Protein AF-A0A2V5YAU5-F1 (afdb_monomer_lite)

Structure (mmCIF, N/CA/C/O backbone):
data_AF-A0A2V5YAU5-F1
#
_entry.id   AF-A0A2V5YAU5-F1
#
loop_
_atom_site.group_PDB
_atom_site.id
_atom_site.type_symbol
_atom_site.label_atom_id
_atom_site.label_alt_id
_atom_site.label_comp_id
_atom_site.label_asym_id
_atom_site.label_entity_id
_atom_site.label_seq_id
_atom_site.pdbx_PDB_ins_code
_atom_site.Cartn_x
_atom_site.Cartn_y
_atom_site.Cartn_z
_atom_site.occupancy
_atom_site.B_iso_or_equiv
_atom_site.auth_seq_id
_atom_site.auth_comp_id
_atom_site.auth_asym_id
_atom_site.auth_atom_id
_atom_site.pdbx_PDB_model_num
ATOM 1 N N . MET A 1 1 ? -9.250 15.651 -6.991 1.00 75.81 1 MET A N 1
ATOM 2 C CA . MET A 1 1 ? -8.255 16.385 -6.173 1.00 75.81 1 MET A CA 1
ATOM 3 C C . MET A 1 1 ? -8.371 17.894 -6.353 1.00 75.81 1 MET A C 1
ATOM 5 O O . MET A 1 1 ? -8.170 18.607 -5.384 1.00 75.81 1 MET A O 1
ATOM 9 N N . GLU A 1 2 ? -8.813 18.361 -7.521 1.00 78.81 2 GLU A N 1
ATOM 10 C CA . GLU A 1 2 ? -9.053 19.776 -7.858 1.00 78.81 2 GLU A CA 1
ATOM 11 C C . GLU A 1 2 ? -9.825 20.578 -6.801 1.00 78.81 2 GLU A C 1
ATOM 13 O O . GLU A 1 2 ? -9.439 21.691 -6.478 1.00 78.81 2 GLU A O 1
ATOM 18 N N . ARG A 1 3 ? -10.852 19.992 -6.168 1.00 80.38 3 ARG A N 1
ATOM 19 C CA . ARG A 1 3 ? -11.626 20.653 -5.095 1.00 80.38 3 ARG A CA 1
ATOM 20 C C . ARG A 1 3 ? -10.810 21.084 -3.864 1.00 80.38 3 ARG A C 1
ATOM 22 O O . ARG A 1 3 ? -11.345 21.778 -3.008 1.00 80.38 3 ARG A O 1
ATOM 29 N N . TYR A 1 4 ? -9.575 20.601 -3.730 1.00 80.38 4 TYR A N 1
ATOM 30 C CA . TYR A 1 4 ? -8.660 20.937 -2.637 1.00 80.38 4 TYR A CA 1
ATOM 31 C C . TYR A 1 4 ? -7.553 21.909 -3.066 1.00 80.38 4 TYR A C 1
ATOM 33 O O . TYR A 1 4 ? -6.764 22.326 -2.223 1.00 80.38 4 TYR A O 1
ATOM 41 N N . VAL A 1 5 ? -7.507 22.287 -4.346 1.00 83.00 5 VAL A N 1
ATOM 42 C CA . VAL A 1 5 ? -6.622 23.329 -4.866 1.00 83.00 5 VAL A CA 1
ATOM 43 C C . VAL A 1 5 ? -7.317 24.666 -4.635 1.00 83.00 5 VAL A C 1
ATOM 45 O O . VAL A 1 5 ? -8.248 25.019 -5.352 1.00 83.00 5 VAL A O 1
ATOM 48 N N . ILE A 1 6 ? -6.936 25.360 -3.562 1.00 76.56 6 ILE A N 1
ATOM 49 C CA . ILE A 1 6 ? -7.598 26.610 -3.156 1.00 76.56 6 ILE A CA 1
ATOM 50 C C . ILE A 1 6 ? -6.743 27.821 -3.525 1.00 76.56 6 ILE A C 1
ATOM 52 O O . ILE A 1 6 ? -7.219 28.715 -4.217 1.00 76.56 6 ILE A O 1
ATOM 56 N N . ALA A 1 7 ? -5.502 27.865 -3.039 1.00 78.19 7 ALA A N 1
ATOM 57 C CA . ALA A 1 7 ? -4.622 29.028 -3.178 1.00 78.19 7 ALA A CA 1
ATOM 58 C C . ALA A 1 7 ? -3.276 28.705 -3.845 1.00 78.19 7 ALA A C 1
ATOM 60 O O . ALA A 1 7 ? -2.511 29.624 -4.129 1.00 78.19 7 ALA A O 1
ATOM 61 N N . ASP A 1 8 ? -2.995 27.425 -4.085 1.00 83.38 8 ASP A N 1
ATOM 62 C CA . ASP A 1 8 ? -1.717 26.975 -4.625 1.00 83.38 8 ASP A CA 1
ATOM 63 C C . ASP A 1 8 ? -1.779 26.876 -6.150 1.00 83.38 8 ASP A C 1
ATOM 65 O O . ASP A 1 8 ? -2.764 26.398 -6.717 1.00 83.38 8 ASP A O 1
ATOM 69 N N . ASP A 1 9 ? -0.704 27.306 -6.806 1.00 88.06 9 ASP A N 1
ATOM 70 C CA . ASP A 1 9 ? -0.511 27.130 -8.243 1.00 88.06 9 ASP A CA 1
ATOM 71 C C . ASP A 1 9 ? -0.014 25.704 -8.510 1.00 88.06 9 ASP A C 1
ATOM 73 O O . ASP A 1 9 ? 1.175 25.400 -8.383 1.00 88.06 9 ASP A O 1
ATOM 77 N N . VAL A 1 10 ? -0.952 24.798 -8.787 1.00 90.94 10 VAL A N 1
ATOM 78 C CA . VAL A 1 10 ? -0.670 23.387 -9.060 1.00 90.94 10 VAL A CA 1
ATOM 79 C C . VAL A 1 10 ? -1.387 22.930 -10.321 1.00 90.94 10 VAL A C 1
ATOM 81 O O . VAL A 1 10 ? -2.554 23.245 -10.553 1.00 90.94 10 VAL A O 1
ATOM 84 N N . GLN A 1 11 ? -0.685 22.131 -11.118 1.00 89.50 11 GLN A N 1
ATOM 85 C CA . GLN A 1 11 ? -1.242 21.425 -12.265 1.00 89.50 11 GLN A CA 1
ATOM 86 C C . GLN A 1 11 ? -1.386 19.948 -11.908 1.00 89.50 11 GLN A C 1
ATOM 88 O O . GLN A 1 11 ? -0.489 19.355 -11.308 1.00 89.50 11 GLN A O 1
ATOM 93 N N . ILE A 1 12 ? -2.540 19.372 -12.237 1.00 91.06 12 ILE A N 1
ATOM 94 C CA . ILE A 1 12 ? -2.849 17.964 -11.997 1.00 91.06 12 ILE A CA 1
ATOM 95 C C . ILE A 1 12 ? -3.120 17.330 -13.354 1.00 91.06 12 ILE A C 1
ATOM 97 O O . ILE A 1 12 ? -3.977 17.802 -14.096 1.00 91.06 12 ILE A O 1
ATOM 101 N N . GLU A 1 13 ? -2.400 16.257 -13.643 1.00 94.19 13 GLU A N 1
ATOM 102 C CA . GLU A 1 13 ? -2.540 15.466 -14.859 1.00 94.19 13 GLU A CA 1
ATOM 103 C C . GLU A 1 13 ? -2.716 13.996 -14.478 1.00 94.19 13 GLU A C 1
ATOM 105 O O . GLU A 1 13 ? -2.098 13.512 -13.523 1.00 94.19 13 GLU A O 1
ATOM 110 N N . ASP A 1 14 ? -3.599 13.302 -15.194 1.00 93.88 14 ASP A N 1
ATOM 111 C CA . ASP A 1 14 ? -3.768 11.862 -15.047 1.00 93.88 14 ASP A CA 1
ATOM 112 C C . ASP A 1 14 ? -2.812 11.138 -15.998 1.00 93.88 14 ASP A C 1
ATOM 114 O O . ASP A 1 14 ? -3.016 11.126 -17.207 1.00 93.88 14 ASP A O 1
ATOM 118 N N . VAL A 1 15 ? -1.777 10.530 -15.421 1.00 94.50 15 VAL A N 1
ATOM 119 C CA . VAL A 1 15 ? -0.748 9.756 -16.132 1.00 94.50 15 VAL A CA 1
ATOM 120 C C . VAL A 1 15 ? -0.872 8.255 -15.847 1.00 94.50 15 VAL A C 1
ATOM 122 O O . VAL A 1 15 ? 0.094 7.505 -15.997 1.00 94.50 15 VAL A O 1
ATOM 125 N N . SER A 1 16 ? -2.040 7.801 -15.378 1.00 92.81 16 SER A N 1
ATOM 126 C CA . SER A 1 16 ? -2.248 6.413 -14.937 1.00 92.81 16 SER A CA 1
ATOM 127 C C . SER A 1 16 ? -1.946 5.386 -16.034 1.00 92.81 16 SER A C 1
ATOM 129 O O . SER A 1 16 ? -1.426 4.316 -15.727 1.00 92.81 16 SER A O 1
ATOM 131 N N . ASP A 1 17 ? -2.209 5.729 -17.298 1.00 94.56 17 ASP A N 1
ATOM 132 C CA . ASP A 1 17 ? -1.970 4.850 -18.451 1.00 94.56 17 ASP A CA 1
ATOM 133 C C . ASP A 1 17 ? -0.541 4.955 -19.018 1.00 94.56 17 ASP A C 1
ATOM 135 O O . ASP A 1 17 ? -0.125 4.123 -19.826 1.00 94.56 17 ASP A O 1
ATOM 139 N N . GLU A 1 18 ? 0.237 5.958 -18.603 1.00 95.56 18 GLU A N 1
ATOM 140 C CA . GLU A 1 18 ? 1.606 6.164 -19.091 1.00 95.56 18 GLU A CA 1
ATOM 141 C C . GLU A 1 18 ? 2.620 5.264 -18.388 1.00 95.56 18 GLU A C 1
ATOM 143 O O . GLU A 1 18 ? 3.669 4.941 -18.953 1.00 95.56 18 GLU A O 1
ATOM 148 N N . PHE A 1 19 ? 2.315 4.843 -17.159 1.00 94.94 19 PHE A N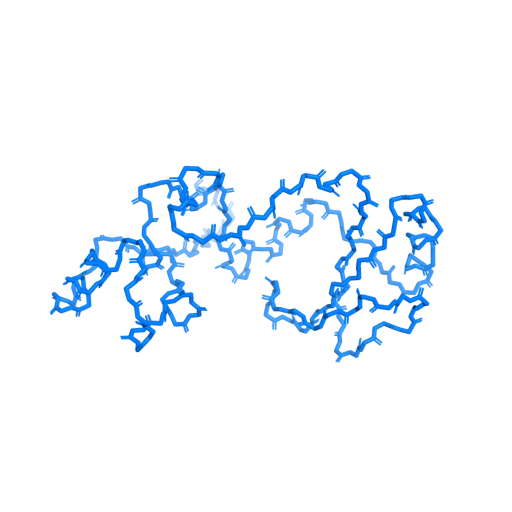 1
ATOM 149 C CA . PHE A 1 19 ? 3.241 4.102 -16.316 1.00 94.94 19 PHE A CA 1
ATOM 150 C C . PHE A 1 19 ? 2.719 2.722 -15.937 1.00 94.94 19 PHE A C 1
ATOM 152 O O . PHE A 1 19 ? 1.558 2.516 -15.605 1.00 94.94 19 PHE A O 1
ATOM 159 N N . SER A 1 20 ? 3.639 1.767 -15.907 1.00 95.38 20 SER A N 1
ATOM 160 C CA . SER A 1 20 ? 3.472 0.488 -15.235 1.00 95.38 20 SER A CA 1
ATOM 161 C C . SER A 1 20 ? 4.270 0.467 -13.939 1.00 95.38 20 SER A C 1
ATOM 163 O O . SER A 1 20 ? 5.373 1.010 -13.854 1.00 95.38 20 SER A O 1
ATOM 165 N N . LEU A 1 21 ? 3.704 -0.197 -12.933 1.00 95.12 21 LEU A N 1
ATOM 166 C CA . LEU A 1 21 ? 4.306 -0.373 -11.621 1.00 95.12 21 LEU A CA 1
ATOM 167 C C . LEU A 1 21 ? 4.483 -1.861 -11.329 1.00 95.12 21 LEU A C 1
ATOM 169 O O . LEU A 1 21 ? 3.516 -2.621 -11.355 1.00 95.12 21 LEU A O 1
ATOM 173 N N . PHE A 1 22 ? 5.701 -2.244 -10.959 1.00 95.56 22 PHE A N 1
ATOM 174 C CA . PHE A 1 22 ? 5.999 -3.553 -10.389 1.00 95.56 22 PHE A CA 1
ATOM 175 C C . PHE A 1 22 ? 6.462 -3.393 -8.947 1.00 95.56 22 PHE A C 1
ATOM 177 O O . PHE A 1 22 ? 7.232 -2.485 -8.637 1.00 95.56 22 PHE A O 1
ATOM 184 N N . HIS A 1 23 ? 6.018 -4.296 -8.076 1.00 95.50 23 HIS A N 1
ATOM 185 C CA . HIS A 1 23 ? 6.522 -4.394 -6.714 1.00 95.50 23 HIS A CA 1
ATOM 186 C C . HIS A 1 23 ? 7.350 -5.668 -6.563 1.00 95.50 23 HIS A C 1
ATOM 188 O O . HIS A 1 23 ? 6.861 -6.761 -6.844 1.00 95.50 23 HIS A O 1
ATOM 194 N N . VAL A 1 24 ? 8.591 -5.530 -6.103 1.00 95.50 24 VAL A N 1
ATOM 195 C CA . VAL A 1 24 ? 9.499 -6.654 -5.861 1.00 95.50 24 VAL A CA 1
ATOM 196 C C . VAL A 1 24 ? 9.818 -6.722 -4.377 1.00 95.50 24 VAL A C 1
ATOM 198 O O . VAL A 1 24 ? 10.445 -5.819 -3.825 1.00 95.50 24 VAL A O 1
ATOM 201 N N . LEU A 1 25 ? 9.423 -7.822 -3.741 1.00 94.56 25 LEU A N 1
ATOM 202 C CA . LEU A 1 25 ? 9.820 -8.148 -2.376 1.00 94.56 25 LEU A CA 1
ATOM 203 C C . LEU A 1 25 ? 11.267 -8.646 -2.393 1.00 94.56 25 LEU A C 1
ATOM 205 O O . LEU A 1 25 ? 11.563 -9.738 -2.875 1.00 94.56 25 LEU A O 1
ATOM 209 N N . SER A 1 26 ? 12.186 -7.809 -1.921 1.00 93.56 26 SER A N 1
ATOM 210 C CA . SER A 1 26 ? 13.617 -8.097 -1.927 1.00 93.56 26 SER A CA 1
ATOM 211 C C . SER A 1 26 ? 14.345 -7.245 -0.885 1.00 93.56 26 SER A C 1
ATOM 213 O O . SER A 1 26 ? 14.109 -6.036 -0.800 1.00 93.56 26 SER A O 1
ATOM 215 N N . PRO A 1 27 ? 15.301 -7.821 -0.133 1.00 92.50 27 PRO A N 1
ATOM 216 C CA . PRO A 1 27 ? 16.132 -7.060 0.799 1.00 92.50 27 PRO A CA 1
ATOM 217 C C . PRO A 1 27 ? 17.077 -6.076 0.095 1.00 92.50 27 PRO A C 1
ATOM 219 O O . PRO A 1 27 ? 17.548 -5.129 0.719 1.00 92.50 27 PRO A O 1
ATOM 222 N N . GLN A 1 28 ? 17.368 -6.292 -1.191 1.00 92.88 28 GLN A N 1
ATOM 223 C CA . GLN A 1 28 ? 18.267 -5.460 -1.991 1.00 92.88 28 GLN A CA 1
ATOM 224 C C . GLN A 1 28 ? 17.532 -4.873 -3.195 1.00 92.88 28 GLN A C 1
ATOM 226 O O . GLN A 1 28 ? 16.620 -5.508 -3.731 1.00 92.88 28 GLN A O 1
ATOM 231 N N . SER A 1 29 ? 17.963 -3.687 -3.633 1.00 93.62 29 SER A N 1
ATOM 232 C CA . SER A 1 29 ? 17.418 -3.035 -4.826 1.00 93.62 29 SER A CA 1
ATOM 233 C C . SER A 1 29 ? 17.542 -3.959 -6.039 1.00 93.62 29 SER A C 1
ATOM 235 O O . SER A 1 29 ? 18.646 -4.446 -6.306 1.00 93.62 29 SER A O 1
ATOM 237 N N . PRO A 1 30 ? 16.456 -4.202 -6.792 1.00 93.00 30 PRO A N 1
ATOM 238 C CA . PRO A 1 30 ? 16.527 -4.929 -8.049 1.00 93.00 30 PRO A CA 1
ATOM 239 C C . PRO A 1 30 ? 17.494 -4.230 -9.007 1.00 93.00 30 PRO A C 1
ATOM 241 O O . PRO A 1 30 ? 17.401 -3.025 -9.234 1.00 93.00 30 PRO A O 1
ATOM 244 N N . ALA A 1 31 ? 18.437 -4.990 -9.561 1.00 91.19 31 ALA A N 1
ATOM 245 C CA . ALA A 1 31 ? 19.327 -4.505 -10.611 1.00 91.19 31 ALA A CA 1
ATOM 246 C C . ALA A 1 31 ? 18.593 -4.584 -11.955 1.00 91.19 31 ALA A C 1
ATOM 248 O O . ALA A 1 31 ? 18.766 -5.570 -12.669 1.00 91.19 31 ALA A O 1
ATOM 249 N N . VAL A 1 32 ? 17.731 -3.601 -12.219 1.00 89.25 32 VAL A N 1
ATOM 250 C CA . VAL A 1 32 ? 16.988 -3.414 -13.475 1.00 89.25 32 VAL A CA 1
ATOM 251 C C . VAL A 1 32 ? 17.311 -2.030 -14.037 1.00 89.25 32 VAL A C 1
ATOM 253 O O . VAL A 1 32 ? 17.572 -1.097 -13.272 1.00 89.25 32 VAL A O 1
ATOM 256 N N . GLU A 1 33 ? 17.298 -1.875 -15.359 1.00 84.12 33 GLU A N 1
ATOM 257 C CA . GLU A 1 33 ? 17.540 -0.579 -16.005 1.00 84.12 33 GLU A CA 1
ATOM 258 C C . GLU A 1 33 ? 16.299 0.323 -15.896 1.00 84.12 33 GLU A C 1
ATOM 260 O O . GLU A 1 33 ? 15.512 0.466 -16.825 1.00 84.12 33 GLU A O 1
ATOM 265 N N . SER A 1 34 ? 16.109 0.939 -14.727 1.00 83.94 34 SER A N 1
ATOM 266 C CA . SER A 1 34 ? 15.098 1.974 -14.499 1.00 83.94 34 SER A CA 1
ATOM 267 C C . SER A 1 34 ? 15.672 3.101 -13.646 1.00 83.94 34 SER A C 1
ATOM 269 O O . SER A 1 34 ? 16.415 2.880 -12.690 1.00 83.94 34 SER A O 1
ATOM 271 N N . ASN A 1 35 ? 15.293 4.334 -13.972 1.00 83.25 35 ASN A N 1
ATOM 272 C CA . ASN A 1 35 ? 15.632 5.520 -13.189 1.00 83.25 35 ASN A CA 1
ATOM 273 C C . ASN A 1 35 ? 14.664 5.768 -12.015 1.00 83.25 35 ASN A C 1
ATOM 275 O O . ASN A 1 35 ? 14.855 6.730 -11.271 1.00 83.25 35 ASN A O 1
ATOM 279 N N . ARG A 1 36 ? 13.625 4.938 -11.841 1.00 93.88 36 ARG A N 1
ATOM 280 C CA . ARG A 1 36 ? 12.566 5.122 -10.834 1.00 93.88 36 ARG A CA 1
ATOM 281 C C . ARG A 1 36 ? 12.349 3.857 -10.010 1.00 93.88 36 ARG A C 1
ATOM 283 O O . ARG A 1 36 ? 11.288 3.235 -10.050 1.00 93.88 36 ARG A O 1
ATOM 290 N N . ILE A 1 37 ? 13.375 3.507 -9.241 1.00 95.75 37 ILE A N 1
ATOM 291 C CA . ILE A 1 37 ? 13.348 2.404 -8.281 1.00 95.75 37 ILE A CA 1
ATOM 292 C C . ILE A 1 37 ? 13.322 2.994 -6.872 1.00 95.75 37 ILE A C 1
ATOM 294 O O . ILE A 1 37 ? 14.224 3.733 -6.477 1.00 95.75 37 ILE A O 1
ATOM 298 N N . LEU A 1 38 ? 12.270 2.691 -6.117 1.00 95.75 38 LEU A N 1
ATOM 299 C CA . LEU A 1 38 ? 12.004 3.286 -4.811 1.00 95.75 38 LEU A CA 1
ATOM 300 C C . LEU A 1 38 ? 11.918 2.196 -3.751 1.00 95.75 38 LEU A C 1
ATOM 302 O O . LEU A 1 38 ? 11.140 1.256 -3.887 1.00 95.75 38 LEU A O 1
ATOM 306 N N . SER A 1 39 ? 12.670 2.349 -2.661 1.00 95.50 39 SER A N 1
ATOM 307 C CA . SER A 1 39 ? 12.461 1.528 -1.468 1.00 95.50 39 SER A CA 1
ATOM 308 C C . SER A 1 39 ? 11.126 1.918 -0.845 1.00 95.50 39 SER A C 1
ATOM 310 O O . SER A 1 39 ? 10.937 3.064 -0.435 1.00 95.50 39 SER A O 1
ATOM 312 N N . VAL A 1 40 ? 10.217 0.958 -0.718 1.00 94.06 40 VAL A N 1
ATOM 313 C CA . VAL A 1 40 ? 8.878 1.180 -0.167 1.00 94.06 40 VAL A CA 1
ATOM 314 C C . VAL A 1 40 ? 8.555 0.152 0.910 1.00 94.06 40 VAL A C 1
ATOM 316 O O . VAL A 1 40 ? 9.133 -0.928 0.976 1.00 94.06 40 VAL A O 1
ATOM 319 N N . ARG A 1 41 ? 7.598 0.490 1.773 1.00 88.94 41 ARG A N 1
ATOM 320 C CA . ARG A 1 41 ? 7.084 -0.407 2.816 1.00 88.94 41 ARG A CA 1
ATOM 321 C C . ARG A 1 41 ? 5.607 -0.687 2.573 1.00 88.94 41 ARG A C 1
ATOM 323 O O . ARG A 1 41 ? 4.754 -0.211 3.318 1.00 88.94 41 ARG A O 1
ATOM 330 N N . ARG A 1 42 ? 5.319 -1.393 1.473 1.00 89.88 42 ARG A N 1
ATOM 331 C CA . ARG A 1 42 ? 3.965 -1.893 1.166 1.00 89.88 42 ARG A CA 1
ATOM 332 C C . ARG A 1 42 ? 3.592 -3.053 2.083 1.00 89.88 42 ARG A C 1
ATOM 334 O O . ARG A 1 42 ? 2.474 -3.082 2.580 1.00 89.88 42 ARG A O 1
ATOM 341 N N . PHE A 1 43 ? 4.561 -3.927 2.334 1.00 90.62 43 PHE A N 1
ATOM 342 C CA . PHE A 1 43 ? 4.506 -5.061 3.249 1.00 90.62 43 PHE A CA 1
ATOM 343 C C . PHE A 1 43 ? 5.554 -4.871 4.373 1.00 90.62 43 PHE A C 1
ATOM 345 O O . PHE A 1 43 ? 6.367 -3.940 4.290 1.00 90.62 43 PHE A O 1
ATOM 352 N N . PRO A 1 44 ? 5.528 -5.665 5.462 1.00 87.50 44 PRO A N 1
ATOM 353 C CA . PRO A 1 44 ? 6.548 -5.654 6.506 1.00 87.50 44 PRO A CA 1
ATOM 354 C C . PRO A 1 44 ? 7.930 -6.039 5.976 1.00 87.50 44 PRO A C 1
ATOM 356 O O . PRO A 1 44 ? 8.935 -5.517 6.461 1.00 87.50 44 PRO A O 1
ATOM 359 N N . GLU A 1 45 ? 7.987 -6.933 4.986 1.00 89.31 45 GLU A N 1
ATOM 360 C CA . GLU A 1 45 ? 9.219 -7.267 4.286 1.00 89.31 45 GLU A CA 1
ATOM 361 C C . GLU A 1 45 ? 9.721 -6.083 3.450 1.00 89.31 45 GLU A C 1
ATOM 363 O O . GLU A 1 45 ? 8.957 -5.256 2.947 1.00 89.31 45 GLU A O 1
ATOM 368 N N . ALA A 1 46 ? 11.042 -6.007 3.283 1.00 92.38 46 ALA A N 1
ATOM 369 C CA . ALA A 1 46 ? 11.651 -5.015 2.410 1.00 92.38 46 ALA A CA 1
ATOM 370 C C . ALA A 1 46 ? 11.181 -5.219 0.963 1.00 92.38 46 ALA A C 1
ATOM 372 O O . ALA A 1 46 ? 11.215 -6.335 0.436 1.00 92.38 46 ALA A O 1
ATOM 373 N N . GLY A 1 47 ? 10.772 -4.129 0.319 1.00 95.44 47 GLY A N 1
ATOM 374 C CA . GLY A 1 47 ? 10.277 -4.166 -1.044 1.00 95.44 47 GLY A CA 1
ATOM 375 C C . GLY A 1 47 ? 10.604 -2.903 -1.822 1.00 95.44 47 GLY A C 1
ATOM 376 O O . GLY A 1 47 ? 10.894 -1.841 -1.262 1.00 95.44 47 GLY A O 1
ATOM 377 N N . TRP A 1 48 ? 10.557 -3.044 -3.137 1.00 96.81 48 TRP A N 1
ATOM 378 C CA . TRP A 1 48 ? 10.939 -2.011 -4.083 1.00 96.81 48 TRP A CA 1
ATOM 379 C C . TRP A 1 48 ? 9.844 -1.829 -5.117 1.00 96.81 48 TRP A C 1
ATOM 381 O O . TRP A 1 48 ? 9.372 -2.802 -5.701 1.00 96.81 48 TRP A O 1
ATOM 391 N N . ASP A 1 49 ? 9.460 -0.580 -5.341 1.00 96.69 49 ASP A N 1
ATOM 392 C CA . ASP A 1 49 ? 8.578 -0.195 -6.433 1.00 96.69 49 ASP A CA 1
ATOM 393 C C . ASP A 1 49 ? 9.428 0.225 -7.627 1.00 96.69 49 ASP A C 1
ATOM 395 O O . ASP A 1 49 ? 10.291 1.098 -7.503 1.00 96.69 49 ASP A O 1
ATOM 399 N N . ILE A 1 50 ? 9.170 -0.389 -8.777 1.00 96.44 50 ILE A N 1
ATOM 400 C CA . ILE A 1 50 ? 9.802 -0.063 -10.051 1.00 96.44 50 ILE A CA 1
ATOM 401 C C . ILE A 1 50 ? 8.735 0.574 -10.932 1.00 96.44 50 ILE A C 1
ATOM 403 O O . ILE A 1 50 ? 7.777 -0.091 -11.334 1.00 96.44 50 ILE A O 1
ATOM 407 N N . TRP A 1 51 ? 8.911 1.858 -11.225 1.00 95.50 51 TRP A N 1
ATOM 408 C CA . TRP A 1 51 ? 8.080 2.578 -12.183 1.00 95.50 51 TRP A CA 1
ATOM 409 C C . TRP A 1 51 ? 8.756 2.573 -13.550 1.00 95.50 51 TRP A C 1
ATOM 411 O O . TRP A 1 51 ? 9.952 2.857 -13.661 1.00 95.50 51 TRP A O 1
ATOM 421 N N . ILE A 1 52 ? 7.988 2.264 -14.589 1.00 95.62 52 ILE A N 1
ATOM 422 C CA . ILE A 1 52 ? 8.468 2.214 -15.970 1.00 95.62 52 ILE A CA 1
ATOM 423 C C . ILE A 1 52 ? 7.380 2.699 -16.924 1.00 95.62 52 ILE A C 1
ATOM 425 O O . ILE A 1 52 ? 6.204 2.687 -16.568 1.00 95.62 52 ILE A O 1
ATOM 429 N N . GLU A 1 53 ? 7.747 3.130 -18.127 1.00 95.50 53 GLU A N 1
ATOM 430 C CA . GLU A 1 53 ? 6.763 3.444 -19.167 1.00 95.50 53 GLU A CA 1
ATOM 431 C C . GLU A 1 53 ? 5.921 2.205 -19.497 1.00 95.50 53 GLU A C 1
ATOM 433 O O . GLU A 1 53 ? 6.451 1.098 -19.624 1.00 95.50 53 GLU A O 1
ATOM 438 N N . ALA A 1 54 ? 4.612 2.379 -19.679 1.00 95.56 54 ALA A N 1
ATOM 439 C CA . ALA A 1 54 ? 3.684 1.278 -19.935 1.00 95.56 54 ALA A CA 1
ATOM 440 C C . ALA A 1 54 ? 4.087 0.430 -21.157 1.00 95.56 54 ALA A C 1
ATOM 442 O O . ALA A 1 54 ? 3.921 -0.790 -21.151 1.00 95.56 54 ALA A O 1
ATOM 443 N N . ALA A 1 55 ? 4.715 1.043 -22.168 1.00 95.56 55 ALA A N 1
ATOM 444 C CA . ALA A 1 55 ? 5.244 0.350 -23.344 1.00 95.56 55 ALA A CA 1
ATOM 445 C C . ALA A 1 55 ? 6.313 -0.714 -23.014 1.00 95.56 55 ALA A C 1
ATOM 447 O O . ALA A 1 55 ? 6.486 -1.672 -23.765 1.00 95.56 55 ALA A O 1
ATOM 448 N N . GLN A 1 56 ? 7.017 -0.572 -21.889 1.00 95.25 56 GLN A N 1
ATOM 449 C CA . GLN A 1 56 ? 8.098 -1.466 -21.463 1.00 95.25 56 GLN A CA 1
ATOM 450 C C . GLN A 1 56 ? 7.614 -2.566 -20.501 1.00 95.25 56 GLN A C 1
ATOM 452 O O . GLN A 1 56 ? 8.402 -3.427 -20.108 1.00 95.25 56 GLN A O 1
ATOM 457 N N . HIS A 1 57 ? 6.319 -2.582 -20.156 1.00 95.12 57 HIS A N 1
ATOM 458 C CA . HIS A 1 57 ? 5.721 -3.526 -19.209 1.00 95.12 57 HIS A CA 1
ATOM 459 C C . HIS A 1 57 ? 6.097 -4.984 -19.499 1.00 95.12 57 HIS A C 1
ATOM 461 O O . HIS A 1 57 ? 6.584 -5.687 -18.618 1.00 95.12 57 HIS A O 1
ATOM 467 N N . GLY A 1 58 ? 5.886 -5.442 -20.738 1.00 95.75 58 GLY A N 1
ATOM 468 C CA . GLY A 1 58 ? 6.108 -6.843 -21.106 1.00 95.75 58 GLY A CA 1
ATOM 469 C C . GLY A 1 58 ? 7.575 -7.265 -21.005 1.00 95.75 58 GLY A 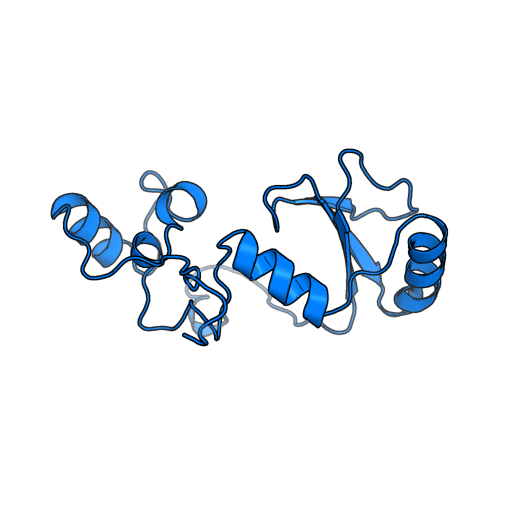C 1
ATOM 470 O O . GLY A 1 58 ? 7.865 -8.359 -20.523 1.00 95.75 58 GLY A O 1
ATOM 471 N N . ALA A 1 59 ? 8.495 -6.382 -21.407 1.00 95.19 59 ALA A N 1
ATOM 472 C CA . ALA A 1 59 ? 9.929 -6.643 -21.340 1.00 95.19 59 ALA A CA 1
ATOM 473 C C . ALA A 1 59 ? 10.405 -6.763 -19.885 1.00 95.19 59 ALA A C 1
ATOM 475 O O . ALA A 1 59 ? 11.065 -7.743 -19.534 1.00 95.19 59 ALA A O 1
ATOM 476 N N . LEU A 1 60 ? 10.005 -5.819 -19.024 1.00 95.25 60 LEU A N 1
ATOM 477 C CA . LEU A 1 60 ? 10.372 -5.853 -17.609 1.00 95.25 60 LEU A CA 1
ATOM 478 C C . LEU A 1 60 ? 9.723 -7.036 -16.880 1.00 95.25 60 LEU A C 1
ATOM 480 O O . LEU A 1 60 ? 10.390 -7.695 -16.088 1.00 95.25 60 LEU A O 1
ATOM 484 N N . LEU A 1 61 ? 8.455 -7.353 -17.160 1.00 95.75 61 LEU A N 1
ATOM 485 C CA . LEU A 1 61 ? 7.795 -8.522 -16.574 1.00 95.75 61 LEU A CA 1
ATOM 486 C C . LEU A 1 61 ? 8.575 -9.808 -16.881 1.00 95.75 61 LEU A C 1
ATOM 488 O O . LEU A 1 61 ? 8.830 -10.601 -15.978 1.00 95.75 61 LEU A O 1
ATOM 492 N N . GLN A 1 62 ? 9.000 -9.997 -18.134 1.00 95.50 62 GLN A N 1
ATOM 493 C CA . GLN A 1 62 ? 9.794 -11.159 -18.527 1.00 95.50 62 GLN A CA 1
ATOM 494 C C . GLN A 1 62 ? 11.150 -11.202 -17.804 1.00 95.50 62 GLN A C 1
ATOM 496 O O . GLN A 1 62 ? 11.556 -12.266 -17.331 1.00 95.50 62 GLN A O 1
ATOM 501 N N . GLU A 1 63 ? 11.837 -10.063 -17.688 1.00 95.31 63 GLU A N 1
ATOM 502 C CA . GLU A 1 63 ? 13.095 -9.966 -16.944 1.00 95.31 63 GLU A CA 1
ATOM 503 C C . GLU A 1 63 ? 12.897 -10.329 -15.465 1.00 95.31 63 GLU A C 1
ATOM 505 O O . GLU A 1 63 ? 13.618 -11.176 -14.931 1.00 95.31 63 GLU A O 1
ATOM 510 N N . LEU A 1 64 ? 11.892 -9.747 -14.806 1.00 95.25 64 LEU A N 1
ATOM 511 C CA . LEU A 1 64 ? 11.600 -10.006 -13.398 1.00 95.25 64 LEU A CA 1
ATOM 512 C C . LEU A 1 64 ? 11.230 -11.476 -13.167 1.00 95.25 64 LEU A C 1
ATOM 514 O O . LEU A 1 64 ? 11.780 -12.104 -12.265 1.00 95.25 64 LEU A O 1
ATOM 518 N N . CYS A 1 65 ? 10.383 -12.066 -14.013 1.00 95.62 65 CYS A N 1
ATOM 519 C CA . CYS A 1 65 ? 10.004 -13.477 -13.906 1.00 95.62 65 CYS A CA 1
ATOM 520 C C . CYS A 1 65 ? 11.172 -14.451 -14.133 1.00 95.62 65 CYS A C 1
ATOM 522 O O . CYS A 1 65 ? 11.092 -15.602 -13.713 1.00 95.62 65 CYS A O 1
ATOM 524 N N . SER A 1 66 ? 12.274 -14.017 -14.756 1.00 95.56 66 SER A N 1
ATOM 525 C CA . SER A 1 66 ? 13.484 -14.847 -14.870 1.00 95.56 66 SER A CA 1
ATOM 526 C C . SER A 1 66 ? 14.278 -14.957 -13.559 1.00 95.56 66 SER A C 1
ATOM 528 O O . SER A 1 66 ? 15.122 -15.842 -13.417 1.00 95.56 66 SER A O 1
ATOM 530 N N . ARG A 1 67 ? 14.014 -14.063 -12.596 1.00 94.88 67 ARG A N 1
ATOM 531 C CA . ARG A 1 67 ? 14.776 -13.901 -11.344 1.00 94.88 67 ARG A CA 1
ATOM 532 C C . ARG A 1 67 ? 13.920 -14.059 -10.085 1.00 94.88 67 ARG A C 1
ATOM 534 O O . ARG A 1 67 ? 14.457 -14.399 -9.034 1.00 94.88 67 ARG A O 1
ATOM 541 N N . TRP A 1 68 ? 12.615 -13.818 -10.187 1.00 95.00 68 TRP A N 1
ATOM 542 C CA . TRP A 1 68 ? 11.650 -13.868 -9.092 1.00 95.00 68 TRP A CA 1
ATOM 543 C C . TRP A 1 68 ? 10.403 -14.658 -9.483 1.00 95.00 68 TRP A C 1
ATOM 545 O O . TRP A 1 68 ? 10.000 -14.697 -10.645 1.00 95.00 68 TRP A O 1
ATOM 555 N N . THR A 1 69 ? 9.757 -15.252 -8.483 1.00 95.19 69 THR A N 1
ATOM 556 C CA . THR A 1 69 ? 8.458 -15.906 -8.651 1.00 95.19 69 THR A CA 1
ATOM 557 C C . THR A 1 69 ? 7.353 -14.858 -8.689 1.00 95.19 69 THR A C 1
ATOM 559 O O . THR A 1 69 ? 7.293 -13.985 -7.823 1.00 95.19 69 THR A O 1
ATOM 562 N N . LEU A 1 70 ? 6.462 -14.960 -9.677 1.00 94.56 70 LEU A N 1
ATOM 563 C CA . LEU A 1 70 ? 5.283 -14.106 -9.757 1.00 94.56 70 LEU A CA 1
ATOM 564 C C . LEU A 1 70 ? 4.342 -14.399 -8.579 1.00 94.56 70 LEU A C 1
ATOM 566 O O . LEU A 1 70 ? 3.990 -15.551 -8.335 1.00 94.56 70 LEU A O 1
ATOM 570 N N . CYS A 1 71 ? 3.927 -13.344 -7.882 1.00 93.94 71 CYS A N 1
ATOM 571 C CA . CYS A 1 71 ? 2.853 -13.386 -6.898 1.00 93.94 71 CYS A CA 1
ATOM 572 C C . CYS A 1 71 ? 1.595 -12.827 -7.564 1.00 93.94 71 CYS A C 1
ATOM 574 O O . CYS A 1 71 ? 1.582 -11.663 -7.972 1.00 93.94 71 CYS A O 1
ATOM 576 N N . ASP A 1 72 ? 0.579 -13.667 -7.746 1.00 93.75 72 ASP A N 1
ATOM 577 C CA . ASP A 1 72 ? -0.691 -13.237 -8.326 1.00 93.75 72 ASP A CA 1
ATOM 578 C C . ASP A 1 72 ? -1.539 -12.439 -7.319 1.00 93.75 72 ASP A C 1
ATOM 580 O O . ASP A 1 72 ? -1.168 -12.240 -6.160 1.00 93.75 72 ASP A O 1
ATOM 584 N N . SER A 1 73 ? -2.684 -11.931 -7.780 1.00 92.06 73 SER A N 1
ATOM 585 C CA . SER A 1 73 ? -3.563 -11.101 -6.955 1.00 92.06 73 SER A CA 1
ATOM 586 C C . SER A 1 73 ? -4.112 -11.828 -5.733 1.00 92.06 73 SER A C 1
ATOM 588 O O . SER A 1 73 ? -4.327 -11.188 -4.704 1.00 92.06 73 SER A O 1
ATOM 590 N N . ASP A 1 74 ? -4.349 -13.133 -5.843 1.00 95.62 74 ASP A N 1
ATOM 591 C CA . ASP A 1 74 ? -5.003 -13.914 -4.799 1.00 95.62 74 ASP A CA 1
ATOM 592 C C . ASP A 1 74 ? -3.994 -14.244 -3.700 1.00 95.62 74 ASP A C 1
ATOM 594 O O . ASP A 1 74 ? -4.259 -14.001 -2.522 1.00 95.62 74 ASP A O 1
ATOM 598 N N . ALA A 1 75 ? -2.790 -14.680 -4.080 1.00 94.31 75 ALA A N 1
ATOM 599 C CA . ALA A 1 75 ? -1.678 -14.864 -3.158 1.00 94.31 75 ALA A CA 1
ATOM 600 C C . ALA A 1 75 ? -1.289 -13.545 -2.470 1.00 94.31 75 ALA A C 1
ATOM 602 O O . ALA A 1 75 ? -1.073 -13.519 -1.256 1.00 94.31 75 ALA A O 1
ATOM 603 N N . ALA A 1 76 ? -1.261 -12.432 -3.211 1.00 93.25 76 ALA A N 1
ATOM 604 C CA . ALA A 1 76 ? -0.976 -11.116 -2.645 1.00 93.25 76 ALA A CA 1
ATOM 605 C C . ALA A 1 76 ? -2.060 -10.653 -1.655 1.00 93.25 76 ALA A C 1
ATOM 607 O O . ALA A 1 76 ? -1.741 -10.029 -0.641 1.00 93.25 76 ALA A O 1
ATOM 608 N N . GLU A 1 77 ? -3.335 -10.955 -1.919 1.00 95.00 77 GLU A N 1
ATOM 609 C CA . GLU A 1 77 ? -4.436 -10.635 -1.007 1.00 95.00 77 GLU A CA 1
ATOM 610 C C . GLU A 1 77 ? -4.359 -11.468 0.279 1.00 95.00 77 GLU A C 1
ATOM 612 O O . GLU A 1 77 ? -4.522 -10.910 1.365 1.00 95.00 77 GLU A O 1
ATOM 617 N N . VAL A 1 78 ? -4.044 -12.765 0.182 1.00 94.69 78 VAL A N 1
ATOM 618 C CA . VAL A 1 78 ? -3.803 -13.616 1.360 1.00 94.69 78 VAL A CA 1
ATOM 619 C C . VAL A 1 78 ? -2.646 -13.061 2.189 1.00 94.69 78 VAL A C 1
ATOM 621 O O . VAL A 1 78 ? -2.832 -12.776 3.372 1.00 94.69 78 VAL A O 1
ATOM 624 N N . MET A 1 79 ? -1.496 -12.797 1.562 1.00 94.25 79 MET A N 1
ATOM 625 C CA . MET A 1 79 ? -0.322 -12.229 2.231 1.00 94.25 79 MET A CA 1
ATOM 626 C C . MET A 1 79 ? -0.652 -10.905 2.941 1.00 94.25 79 MET A C 1
ATOM 628 O O . MET A 1 79 ? -0.283 -10.701 4.097 1.00 94.25 79 MET A O 1
ATOM 632 N N . ARG A 1 80 ? -1.400 -10.009 2.283 1.00 95.06 80 ARG A N 1
ATOM 633 C CA . ARG A 1 80 ? -1.852 -8.734 2.863 1.00 95.06 80 ARG A CA 1
ATOM 634 C C . ARG A 1 80 ? -2.680 -8.944 4.135 1.00 95.06 80 ARG A C 1
ATOM 636 O O . ARG A 1 80 ? -2.471 -8.232 5.123 1.00 95.06 80 ARG A O 1
ATOM 643 N N . ILE A 1 81 ? -3.638 -9.872 4.091 1.00 95.25 81 ILE A N 1
ATOM 644 C CA . ILE A 1 81 ? -4.54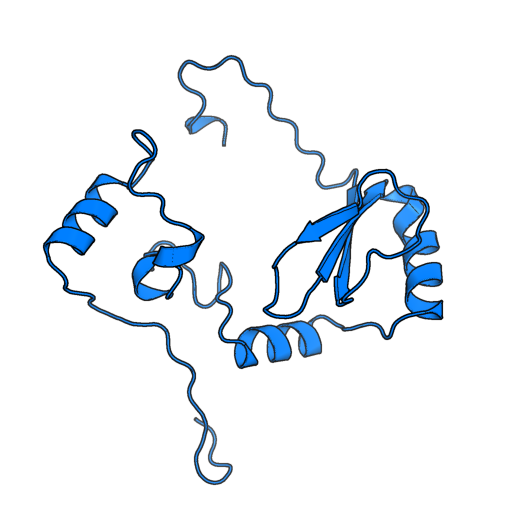3 -10.172 5.208 1.00 95.25 81 ILE A CA 1
ATOM 645 C C . ILE A 1 81 ? -3.767 -10.789 6.372 1.00 95.25 81 ILE A C 1
ATOM 647 O O . ILE A 1 81 ? -3.910 -10.322 7.503 1.00 95.25 81 ILE A O 1
ATOM 651 N N . GLU A 1 82 ? -2.912 -11.776 6.104 1.00 93.88 82 GLU A N 1
ATOM 652 C CA . GLU A 1 82 ? -2.081 -12.436 7.121 1.00 93.88 82 GLU A CA 1
ATOM 653 C C . GLU A 1 82 ? -1.156 -11.450 7.842 1.00 93.88 82 GLU A C 1
ATOM 655 O O . GLU A 1 82 ? -0.903 -11.574 9.040 1.00 93.88 82 GLU A O 1
ATOM 660 N N . GLN A 1 83 ? -0.705 -10.414 7.137 1.00 93.12 83 GLN A N 1
ATOM 661 C CA . GLN A 1 83 ? 0.135 -9.354 7.689 1.00 93.12 83 GLN A CA 1
ATOM 662 C C . GLN A 1 83 ? -0.656 -8.196 8.318 1.00 93.12 83 GLN A C 1
ATOM 664 O O . GLN A 1 83 ? -0.064 -7.226 8.800 1.00 93.12 83 GLN A O 1
ATOM 669 N N . GLY A 1 84 ? -1.990 -8.272 8.328 1.00 93.69 84 GLY A N 1
ATOM 670 C CA . GLY A 1 84 ? -2.861 -7.274 8.947 1.00 93.69 84 GLY A CA 1
ATOM 671 C C . GLY A 1 84 ? -2.797 -5.900 8.276 1.00 93.69 84 GLY A C 1
ATOM 672 O O . GLY A 1 84 ? -2.929 -4.878 8.954 1.00 93.69 84 GLY A O 1
ATOM 673 N N . ILE A 1 85 ? -2.556 -5.851 6.963 1.00 94.25 85 ILE A N 1
ATOM 674 C CA . ILE A 1 85 ? -2.427 -4.598 6.211 1.00 94.25 85 ILE A CA 1
ATOM 675 C C . ILE A 1 85 ? -3.799 -4.203 5.658 1.00 94.25 85 ILE A C 1
ATOM 677 O O . ILE A 1 85 ? -4.293 -4.863 4.745 1.00 94.25 85 ILE A O 1
ATOM 681 N N . PRO A 1 86 ? -4.436 -3.128 6.145 1.00 95.38 86 PRO A N 1
ATOM 682 C CA . PRO A 1 86 ? -5.771 -2.763 5.687 1.00 95.38 86 PRO A CA 1
ATOM 683 C C . PRO A 1 86 ? -5.751 -2.137 4.283 1.00 95.38 86 PRO A C 1
ATOM 685 O O . PRO A 1 86 ? -4.817 -1.412 3.930 1.00 95.38 86 PRO A O 1
ATOM 688 N N . ARG A 1 87 ? -6.804 -2.373 3.487 1.00 95.00 87 ARG A N 1
ATOM 689 C CA . ARG A 1 87 ? -6.946 -1.826 2.122 1.00 95.00 87 ARG A CA 1
ATOM 690 C C . ARG A 1 87 ? -8.227 -1.004 1.950 1.00 95.00 87 ARG A C 1
ATOM 692 O O . ARG A 1 87 ? -9.274 -1.330 2.509 1.00 95.00 87 ARG A O 1
ATOM 699 N N . TRP A 1 88 ? -8.154 0.044 1.123 1.00 94.94 88 TRP A N 1
ATOM 700 C CA . TRP A 1 88 ? -9.332 0.810 0.697 1.00 94.94 88 TRP A CA 1
ATOM 701 C C . TRP A 1 88 ? -10.350 -0.059 -0.047 1.00 94.94 88 TRP A C 1
ATOM 703 O O . TRP A 1 88 ? -9.982 -0.837 -0.926 1.00 94.94 88 TRP A O 1
ATOM 713 N N . GLY A 1 89 ? -11.627 0.079 0.314 1.00 95.19 89 GLY A N 1
ATOM 714 C CA . GLY A 1 89 ? -12.724 -0.738 -0.216 1.00 95.19 89 GLY A CA 1
ATOM 715 C C . GLY A 1 89 ? -12.875 -2.109 0.457 1.00 95.19 89 GLY A C 1
ATOM 716 O O . GLY A 1 89 ? -13.765 -2.870 0.083 1.00 95.19 89 GLY A O 1
ATOM 717 N N . ARG A 1 90 ? -12.022 -2.425 1.441 1.00 95.00 90 ARG A N 1
ATOM 718 C CA . ARG A 1 90 ? -12.121 -3.601 2.316 1.00 95.00 90 ARG A CA 1
ATOM 719 C C . ARG A 1 90 ? -12.270 -3.134 3.764 1.00 95.00 90 ARG A C 1
ATOM 721 O O . ARG A 1 90 ? -13.338 -2.669 4.145 1.00 95.00 90 ARG A O 1
ATOM 728 N N . GLU A 1 91 ? -11.193 -3.188 4.546 1.00 96.06 91 GLU A N 1
ATOM 729 C CA . GLU A 1 91 ? -11.180 -2.756 5.946 1.00 96.06 91 GLU A CA 1
ATOM 730 C C . GLU A 1 91 ? -11.202 -1.228 6.082 1.00 96.06 91 GLU A C 1
ATOM 732 O O . GLU A 1 91 ? -11.644 -0.714 7.106 1.00 96.06 91 GLU A O 1
ATOM 737 N N . LEU A 1 92 ? -10.726 -0.494 5.068 1.00 95.69 92 LEU A N 1
ATOM 738 C CA . LEU A 1 92 ? -10.777 0.968 5.050 1.00 95.69 92 LEU A CA 1
ATOM 739 C C . LEU A 1 92 ? -11.965 1.446 4.219 1.00 95.69 92 LEU A C 1
ATOM 741 O O . LEU A 1 92 ? -12.070 1.159 3.021 1.00 95.69 92 LEU A O 1
ATOM 745 N N . THR A 1 93 ? -12.817 2.237 4.857 1.00 94.81 93 THR A N 1
ATOM 746 C CA . THR A 1 93 ? -13.958 2.923 4.248 1.00 94.81 93 THR A CA 1
ATOM 747 C C . THR A 1 93 ? -13.992 4.372 4.734 1.00 94.81 93 THR A C 1
ATOM 749 O O . THR A 1 93 ? -13.210 4.763 5.600 1.00 94.81 93 THR A O 1
ATOM 752 N N . GLY A 1 94 ? -14.920 5.182 4.215 1.00 91.81 94 GLY A N 1
ATOM 753 C CA . GLY A 1 94 ? -15.123 6.554 4.700 1.00 91.81 94 GLY A CA 1
ATOM 754 C C . GLY A 1 94 ? -15.593 6.652 6.159 1.00 91.81 94 GLY A C 1
ATOM 755 O O . GLY A 1 94 ? -15.593 7.745 6.716 1.00 91.81 94 GLY A O 1
ATOM 756 N N . GLU A 1 95 ? -15.983 5.533 6.771 1.00 91.00 95 GLU A N 1
ATOM 757 C CA . GLU A 1 95 ? -16.441 5.462 8.162 1.00 91.00 95 GLU A CA 1
ATOM 758 C C . GLU A 1 95 ? -15.324 5.061 9.133 1.00 91.00 95 GLU A C 1
ATOM 760 O O . GLU A 1 95 ? -15.465 5.255 10.338 1.00 91.00 95 GLU A O 1
ATOM 765 N N . ILE A 1 96 ? -14.221 4.504 8.619 1.00 92.44 96 ILE A N 1
ATOM 766 C CA . ILE A 1 96 ? -13.105 4.012 9.426 1.00 92.44 96 ILE A CA 1
ATOM 767 C C . ILE A 1 96 ? -12.006 5.062 9.463 1.00 92.44 96 ILE A C 1
ATOM 769 O O . ILE A 1 96 ? -11.440 5.461 8.445 1.00 92.44 96 ILE A O 1
ATOM 773 N N . ILE A 1 97 ? -11.666 5.484 10.671 1.00 91.62 97 ILE A N 1
ATOM 774 C CA . ILE A 1 97 ? -10.578 6.430 10.907 1.00 91.62 97 ILE A CA 1
ATOM 775 C C . ILE A 1 97 ? -9.228 5.704 11.050 1.00 91.62 97 ILE A C 1
ATOM 777 O O . ILE A 1 97 ? -9.182 4.545 11.474 1.00 91.62 97 ILE A O 1
ATOM 781 N N . PRO A 1 98 ? -8.093 6.380 10.785 1.00 92.38 98 PRO A N 1
ATOM 782 C CA . PRO A 1 98 ? -6.782 5.729 10.794 1.00 92.38 98 PRO A CA 1
ATOM 783 C C . PRO A 1 98 ? -6.415 5.061 12.128 1.00 92.38 98 PRO A C 1
ATOM 785 O O . PRO A 1 98 ? -5.750 4.028 12.133 1.00 92.38 98 PRO A O 1
ATOM 788 N N . ILE A 1 99 ? -6.854 5.617 13.262 1.00 91.56 99 ILE A N 1
ATOM 789 C CA . ILE A 1 99 ? -6.569 5.057 14.594 1.00 91.56 99 ILE A CA 1
ATOM 790 C C . ILE A 1 99 ? -7.235 3.680 14.760 1.00 91.56 99 ILE A C 1
ATOM 792 O O . ILE A 1 99 ? -6.585 2.736 15.204 1.00 91.56 99 ILE A O 1
ATOM 796 N N . GLU A 1 100 ? -8.493 3.533 14.337 1.00 93.12 100 GLU A N 1
ATOM 797 C CA . GLU A 1 100 ? -9.231 2.261 14.420 1.00 93.12 100 GLU A CA 1
ATOM 798 C C . GLU A 1 100 ? -8.625 1.188 13.505 1.00 93.12 100 GLU A C 1
ATOM 800 O O . GLU A 1 100 ? -8.655 0.002 13.828 1.00 93.12 100 GLU A O 1
ATOM 805 N N . ALA A 1 101 ? -8.000 1.602 12.401 1.00 94.44 101 ALA A N 1
ATOM 806 C CA . ALA A 1 101 ? -7.293 0.730 11.466 1.00 94.44 101 ALA A CA 1
ATOM 807 C C . ALA A 1 101 ? -5.823 0.436 11.847 1.00 94.44 101 ALA A C 1
ATOM 809 O O . ALA A 1 101 ? -5.086 -0.127 11.041 1.00 94.44 101 ALA A O 1
ATOM 810 N N . ASN A 1 102 ? -5.370 0.801 13.055 1.00 92.75 102 ASN A N 1
ATOM 811 C CA . ASN A 1 102 ? -3.971 0.674 13.504 1.00 92.75 102 ASN A CA 1
ATOM 812 C C . ASN A 1 102 ? -2.947 1.442 12.629 1.00 92.75 102 ASN A C 1
ATOM 814 O O . ASN A 1 102 ? -1.773 1.069 12.554 1.00 92.75 102 ASN A O 1
ATOM 818 N N . LEU A 1 103 ? -3.365 2.525 11.967 1.00 92.62 103 LEU A N 1
ATOM 819 C CA . LEU A 1 103 ? -2.525 3.318 11.057 1.00 92.62 103 LEU A CA 1
ATOM 820 C C . LEU A 1 103 ? -1.903 4.560 11.711 1.00 92.62 103 LEU A C 1
ATOM 822 O O . LEU A 1 103 ? -1.071 5.217 11.083 1.00 92.62 103 LEU A O 1
ATOM 826 N N . GLU A 1 104 ? -2.270 4.882 12.955 1.00 91.56 104 GLU A N 1
ATOM 827 C CA . GLU A 1 104 ? -1.873 6.119 13.644 1.00 91.56 104 GLU A CA 1
ATOM 828 C C . GLU A 1 104 ? -0.368 6.396 13.563 1.00 91.56 104 GLU A C 1
ATOM 830 O O . GLU A 1 104 ? 0.040 7.429 13.041 1.00 91.56 104 GLU A O 1
ATOM 835 N N . GLN A 1 105 ? 0.461 5.443 13.997 1.00 88.25 105 GLN A N 1
ATOM 836 C CA . GLN A 1 105 ? 1.913 5.627 14.102 1.00 88.25 105 GLN A CA 1
ATOM 837 C C . GLN A 1 105 ? 2.613 5.907 12.763 1.00 88.25 105 GLN A C 1
ATOM 839 O O . GLN A 1 105 ? 3.712 6.453 12.755 1.00 88.25 105 GLN A O 1
ATOM 844 N N . ARG A 1 106 ? 2.020 5.488 11.639 1.00 87.00 106 ARG A N 1
ATOM 845 C CA . ARG A 1 106 ? 2.645 5.548 10.307 1.00 87.00 106 ARG A CA 1
ATOM 846 C C . ARG A 1 106 ? 2.047 6.617 9.397 1.00 87.00 106 ARG A C 1
ATOM 848 O O . ARG A 1 106 ? 2.684 6.987 8.419 1.00 87.00 106 ARG A O 1
ATOM 855 N N . THR A 1 107 ? 0.828 7.074 9.678 1.00 89.69 107 THR A N 1
ATOM 856 C CA . THR A 1 107 ? 0.055 7.923 8.752 1.00 89.69 107 THR A CA 1
ATOM 857 C C . THR A 1 107 ? -0.370 9.258 9.356 1.00 89.69 107 THR A C 1
ATOM 859 O O . THR A 1 107 ? -0.717 10.179 8.614 1.00 89.69 107 THR A O 1
ATOM 862 N N . ILE A 1 108 ? -0.313 9.391 10.686 1.00 91.62 108 ILE A N 1
ATOM 863 C CA . ILE A 1 108 ? -0.674 10.613 11.398 1.00 91.62 108 ILE A CA 1
ATOM 864 C C . ILE A 1 108 ? 0.590 11.282 11.918 1.00 91.62 108 ILE A C 1
ATOM 866 O O . ILE A 1 108 ? 1.377 10.700 12.658 1.00 91.62 108 ILE A O 1
ATOM 870 N N . ASP A 1 109 ? 0.729 12.552 11.571 1.00 91.12 109 ASP A N 1
ATOM 871 C CA . ASP A 1 109 ? 1.733 13.430 12.145 1.00 91.12 109 ASP A CA 1
ATOM 872 C C . ASP A 1 109 ? 0.995 14.507 12.948 1.00 91.12 109 ASP A C 1
ATOM 874 O O . ASP A 1 109 ? 0.116 15.200 12.433 1.00 91.12 109 ASP A O 1
ATOM 878 N N . TYR A 1 110 ? 1.304 14.569 14.242 1.00 88.12 110 TYR A N 1
ATOM 879 C CA . TYR A 1 110 ? 0.706 15.505 15.196 1.00 88.12 110 TYR A CA 1
ATOM 880 C C . TYR A 1 110 ? 1.456 16.839 15.279 1.00 88.12 110 TYR A C 1
ATOM 882 O O . TYR A 1 110 ? 0.984 17.755 15.947 1.00 88.12 110 TYR A O 1
ATOM 890 N N . GLN A 1 111 ? 2.633 16.922 14.664 1.00 88.75 111 GLN A N 1
ATOM 891 C CA . GLN A 1 111 ? 3.517 18.082 14.676 1.00 88.75 111 GLN A CA 1
ATOM 892 C C . GLN A 1 111 ? 3.448 18.872 13.368 1.00 88.75 111 GLN A C 1
ATOM 894 O O . GLN A 1 111 ? 3.717 20.073 13.379 1.00 88.75 111 GLN A O 1
ATOM 899 N N . LYS A 1 112 ? 3.064 18.239 12.251 1.00 85.69 112 LYS A N 1
ATOM 900 C CA . LYS A 1 112 ? 2.799 18.963 11.001 1.00 85.69 112 LYS A CA 1
ATOM 901 C C . LYS A 1 112 ? 1.607 19.920 11.143 1.00 85.69 112 LYS A C 1
ATOM 903 O O . LYS A 1 112 ? 0.719 19.718 11.973 1.00 85.69 112 LYS A O 1
ATOM 908 N N . GLY A 1 113 ? 1.606 20.971 10.321 1.00 84.25 113 GLY A N 1
ATOM 909 C CA . GLY A 1 113 ? 0.558 21.997 10.304 1.00 84.25 113 GLY A CA 1
ATOM 910 C C . GLY A 1 113 ? -0.836 21.467 9.939 1.00 84.25 113 GLY A C 1
ATOM 911 O O . GLY A 1 113 ? -1.015 20.277 9.691 1.00 84.25 113 GLY A O 1
ATOM 912 N N . CYS A 1 114 ? -1.818 22.373 9.890 1.00 86.75 114 CYS A N 1
ATOM 913 C CA . CYS A 1 114 ? -3.231 22.053 9.669 1.00 86.75 114 CYS A CA 1
ATOM 914 C C . CYS A 1 114 ? -3.462 21.172 8.429 1.00 86.75 114 CYS A C 1
ATOM 916 O O . CYS A 1 114 ? -3.243 21.618 7.305 1.00 86.75 114 CYS A O 1
ATOM 918 N N . TYR A 1 115 ? -3.966 19.950 8.627 1.00 90.00 115 TYR A N 1
ATOM 919 C CA . TYR A 1 115 ? -4.423 19.068 7.546 1.00 90.00 115 TYR A CA 1
ATOM 920 C C . TYR A 1 115 ? -5.896 18.678 7.709 1.00 90.00 115 TYR A C 1
ATOM 922 O O . TYR A 1 115 ? -6.475 18.725 8.797 1.00 90.00 115 TYR A O 1
ATOM 930 N N . ILE A 1 116 ? -6.521 18.284 6.598 1.00 88.19 116 ILE A N 1
ATOM 931 C CA . ILE A 1 116 ? -7.940 17.915 6.557 1.00 88.19 116 ILE A CA 1
ATOM 932 C C . ILE A 1 116 ? -8.211 16.761 7.533 1.00 88.19 116 ILE A C 1
ATOM 934 O O . ILE A 1 116 ? -7.543 15.731 7.496 1.00 88.19 116 ILE A O 1
ATOM 938 N N . GLY A 1 117 ? -9.210 16.938 8.402 1.00 86.69 117 GLY A N 1
ATOM 939 C CA . GLY A 1 117 ? -9.611 15.938 9.398 1.00 86.69 117 GLY A CA 1
ATOM 940 C C . GLY A 1 117 ? -8.799 15.943 10.701 1.00 86.69 117 GLY A C 1
ATOM 941 O O . GLY A 1 117 ? -9.129 15.184 11.613 1.00 86.69 117 GLY A O 1
ATOM 942 N N . GLN A 1 118 ? -7.789 16.811 10.849 1.00 89.38 118 GLN A N 1
ATOM 943 C CA . GLN A 1 118 ? -6.928 16.854 12.039 1.00 89.38 118 GLN A CA 1
ATOM 944 C C . GLN A 1 118 ? -7.686 17.129 13.343 1.00 89.38 118 GLN A C 1
ATOM 946 O O . GLN A 1 118 ? -7.286 16.629 14.395 1.00 89.38 118 GLN A O 1
ATOM 951 N N . GLU A 1 119 ? -8.775 17.899 13.304 1.00 88.62 119 GLU A N 1
ATOM 952 C CA . GLU A 1 119 ? -9.564 18.197 14.502 1.00 88.62 119 GLU A CA 1
ATOM 953 C C . GLU A 1 119 ? -10.150 16.920 15.119 1.00 88.62 119 GLU A C 1
ATOM 955 O O . GLU A 1 119 ? -10.041 16.708 16.327 1.00 88.62 119 GLU A O 1
ATOM 960 N N . VAL A 1 120 ? -10.708 16.035 14.287 1.00 86.62 120 VAL A N 1
ATOM 961 C CA . VAL A 1 120 ? -11.266 14.747 14.727 1.00 86.62 120 VAL A CA 1
ATOM 962 C C . VAL A 1 120 ? -10.166 13.881 15.337 1.00 86.62 120 VAL A C 1
ATOM 964 O O . VAL A 1 120 ? -10.318 13.378 16.449 1.00 86.62 120 VAL A O 1
ATOM 967 N N . ILE A 1 121 ? -9.023 13.784 14.655 1.00 88.31 121 ILE A N 1
ATOM 968 C CA . ILE A 1 121 ? -7.859 13.021 15.121 1.00 88.31 121 ILE A CA 1
ATOM 969 C C . ILE A 1 121 ? -7.334 13.549 16.465 1.00 88.31 121 ILE A C 1
ATOM 971 O O . ILE A 1 121 ? -7.085 12.778 17.393 1.00 88.31 121 ILE A O 1
ATOM 975 N N . SER A 1 122 ? -7.225 14.869 16.604 1.00 86.81 122 SER A N 1
ATOM 976 C CA . SER A 1 122 ? -6.748 15.519 17.830 1.00 86.81 122 SER A CA 1
ATOM 977 C C . SER A 1 122 ? -7.701 15.282 19.002 1.00 86.81 122 SER A C 1
ATOM 979 O O . SER A 1 122 ? -7.256 14.916 20.089 1.00 86.81 122 SER A O 1
ATOM 981 N N . ARG A 1 123 ? -9.018 15.414 18.778 1.00 86.69 123 ARG A N 1
ATOM 982 C CA . ARG A 1 123 ? -10.044 15.131 19.795 1.00 86.69 123 ARG A CA 1
ATOM 983 C C . ARG A 1 123 ? -9.974 13.685 20.279 1.00 86.69 123 ARG A C 1
ATOM 985 O O . ARG A 1 123 ? -10.039 13.439 21.482 1.00 86.69 123 ARG A O 1
ATOM 992 N N . MET A 1 124 ? -9.792 12.733 19.366 1.00 85.31 124 MET A N 1
ATOM 993 C CA . MET A 1 124 ? -9.699 11.321 19.731 1.00 85.31 124 MET A CA 1
ATOM 994 C C . MET A 1 124 ? -8.466 11.013 20.566 1.00 85.31 124 MET A C 1
ATOM 996 O O . MET A 1 124 ? -8.597 10.381 21.615 1.00 85.31 124 MET A O 1
ATOM 1000 N N . LYS A 1 125 ? -7.302 11.547 20.183 1.00 84.25 125 LYS A N 1
ATOM 1001 C CA . LYS A 1 125 ? -6.081 11.427 20.986 1.00 84.25 125 LYS A CA 1
ATOM 1002 C C . LYS A 1 125 ? -6.259 11.974 22.402 1.00 84.25 125 LYS A C 1
ATOM 1004 O O . LYS A 1 125 ? -5.802 11.347 23.351 1.00 84.25 125 LYS A O 1
ATOM 1009 N N . MET A 1 126 ? -6.931 13.118 22.551 1.00 85.75 126 MET A N 1
ATOM 1010 C CA . MET A 1 126 ? -7.206 13.707 23.868 1.00 85.75 126 MET A CA 1
ATOM 1011 C C . MET A 1 126 ? -8.161 12.851 24.705 1.00 85.75 126 MET A C 1
ATOM 1013 O O . MET A 1 126 ? -7.977 12.742 25.912 1.00 85.75 126 MET A O 1
ATOM 1017 N N . SER A 1 127 ? -9.175 12.248 24.078 1.00 86.00 127 SER A N 1
ATOM 1018 C CA . SER A 1 127 ? -10.144 11.396 24.776 1.00 86.00 127 SER A CA 1
ATOM 1019 C C . SER A 1 127 ? -9.566 10.044 25.213 1.00 86.00 127 SER A C 1
ATOM 1021 O O . SER A 1 127 ? -10.050 9.457 26.177 1.00 86.00 127 SER A O 1
ATOM 1023 N N . GLY A 1 128 ? -8.561 9.530 24.492 1.00 79.56 128 GLY A N 1
ATOM 1024 C CA . GLY A 1 128 ? -7.984 8.199 24.703 1.00 79.56 128 GLY A CA 1
ATOM 1025 C C . GLY A 1 128 ? -8.922 7.029 24.373 1.00 79.56 128 GLY A C 1
ATOM 1026 O O . GLY A 1 128 ? -8.542 5.876 24.564 1.00 79.56 128 GLY A O 1
ATOM 1027 N N . GLN A 1 129 ? -10.137 7.296 23.885 1.00 79.00 129 GLN A N 1
ATOM 1028 C CA . GLN A 1 129 ? -11.135 6.273 23.585 1.00 79.00 129 GLN A CA 1
ATOM 1029 C C . GLN A 1 129 ? -11.160 5.951 22.088 1.00 79.0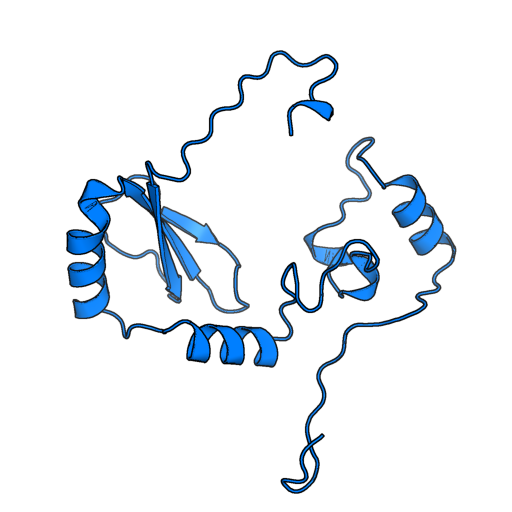0 129 GLN A C 1
ATOM 1031 O O . GLN A 1 129 ? -11.139 6.840 21.238 1.00 79.00 129 GLN A O 1
ATOM 1036 N N . THR A 1 130 ? -11.226 4.658 21.772 1.00 81.88 130 THR A N 1
ATOM 1037 C CA . THR A 1 130 ? -11.436 4.139 20.414 1.00 81.88 130 THR A CA 1
ATOM 1038 C C . THR A 1 130 ? -12.670 3.248 20.427 1.00 81.88 130 THR A C 1
ATOM 1040 O O . THR A 1 130 ? -12.824 2.42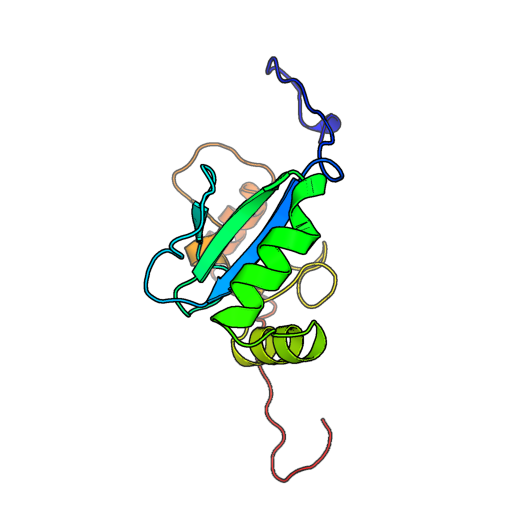1 21.324 1.00 81.88 130 THR A O 1
ATOM 1043 N N . ASN A 1 131 ? -13.580 3.441 19.469 1.00 84.69 131 ASN A N 1
ATOM 1044 C CA . ASN A 1 131 ? -14.839 2.690 19.435 1.00 84.69 131 ASN A CA 1
ATOM 1045 C C . ASN A 1 131 ? -14.627 1.270 18.913 1.00 84.69 131 ASN A C 1
ATOM 1047 O O . ASN A 1 131 ? -15.279 0.329 19.364 1.00 84.69 131 ASN A O 1
ATOM 1051 N N . LYS A 1 132 ? -13.740 1.127 17.927 1.00 90.69 132 LYS A N 1
ATOM 1052 C CA . LYS A 1 132 ? -13.433 -0.136 17.262 1.00 90.69 132 LYS A CA 1
ATOM 1053 C C . LYS A 1 132 ? -11.933 -0.259 17.041 1.00 90.69 132 LYS A C 1
ATOM 1055 O O . LYS A 1 132 ? -11.196 0.724 17.059 1.00 90.69 132 LYS A O 1
ATOM 1060 N N . ARG A 1 133 ? -11.486 -1.487 16.807 1.00 92.94 133 ARG A N 1
ATOM 1061 C CA . ARG A 1 133 ? -10.112 -1.781 16.417 1.00 92.94 133 ARG A CA 1
ATOM 1062 C C . ARG A 1 133 ? -10.108 -2.889 15.381 1.00 92.94 133 ARG A C 1
ATOM 1064 O O . ARG A 1 133 ? -10.801 -3.889 15.552 1.00 92.94 133 ARG A O 1
ATOM 1071 N N . LEU A 1 134 ? -9.329 -2.704 14.324 1.00 94.94 134 LEU A N 1
ATOM 1072 C CA . LEU A 1 134 ? -9.097 -3.736 13.329 1.00 94.94 134 LEU A CA 1
ATOM 1073 C C . LEU A 1 134 ? -8.261 -4.869 13.940 1.00 94.94 134 LEU A C 1
ATOM 1075 O O . LEU A 1 134 ? -7.182 -4.618 14.487 1.00 94.94 134 LEU A O 1
ATOM 1079 N N . CYS A 1 135 ? -8.760 -6.098 13.817 1.00 94.44 135 CYS A N 1
ATOM 1080 C CA . CYS A 1 135 ? -8.160 -7.309 14.370 1.00 94.44 135 CYS A CA 1
ATOM 1081 C C . CYS A 1 135 ? -8.201 -8.445 13.340 1.00 94.44 135 CYS A C 1
ATOM 1083 O O . CYS A 1 135 ? -9.160 -8.553 12.578 1.00 94.44 135 CYS A O 1
ATOM 1085 N N . GLY A 1 136 ? -7.184 -9.309 13.363 1.00 93.12 136 GLY A N 1
ATOM 1086 C CA . GLY A 1 136 ? -7.208 -10.594 12.666 1.00 93.12 136 GLY A CA 1
ATOM 1087 C C . GLY A 1 136 ? -7.912 -11.657 13.508 1.00 93.12 136 GLY A C 1
ATOM 1088 O O . GLY A 1 136 ? -7.819 -11.638 14.737 1.00 93.12 136 GLY A O 1
ATOM 1089 N N . LEU A 1 137 ? -8.609 -12.580 12.849 1.00 91.38 137 LEU A N 1
ATOM 1090 C CA . LEU A 1 137 ? -9.271 -13.721 13.479 1.00 91.38 137 LEU A CA 1
ATOM 1091 C C . LEU A 1 137 ? -8.704 -15.013 12.894 1.00 91.38 137 LEU A C 1
ATOM 1093 O O . LEU A 1 137 ? -8.438 -15.089 11.698 1.00 91.38 137 LEU A O 1
ATOM 1097 N N . VAL A 1 138 ? -8.543 -16.026 13.742 1.00 88.44 138 VAL A N 1
ATOM 1098 C CA . VAL A 1 138 ? -8.129 -17.373 13.340 1.00 88.44 138 VAL A CA 1
ATOM 1099 C C . VAL A 1 138 ? -9.211 -18.336 13.798 1.00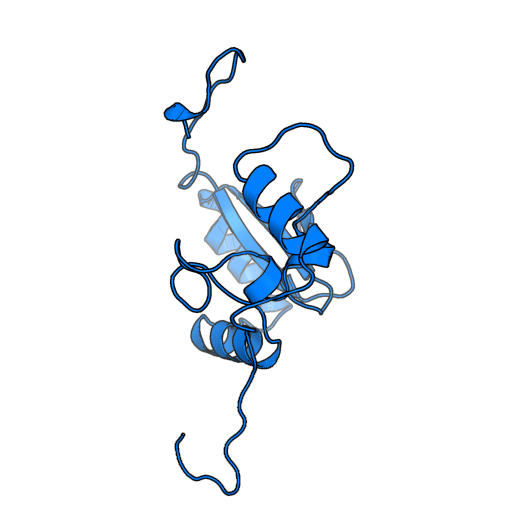 88.44 138 VAL A C 1
ATOM 1101 O O . VAL A 1 138 ? -9.626 -18.295 14.958 1.00 88.44 138 VAL A O 1
ATOM 1104 N N . SER A 1 139 ? -9.679 -19.187 12.888 1.00 88.75 139 SER A N 1
ATOM 1105 C CA . SER A 1 139 ? -10.596 -20.262 13.249 1.00 88.75 139 SER A CA 1
ATOM 1106 C C . SER A 1 139 ? -9.901 -21.285 14.149 1.00 88.75 139 SER A C 1
ATOM 1108 O O . SER A 1 139 ? -8.794 -21.739 13.855 1.00 88.75 139 SER A O 1
ATOM 1110 N N . ALA A 1 140 ? -10.572 -21.688 15.226 1.00 87.88 140 ALA A N 1
ATOM 1111 C CA . ALA A 1 140 ? -10.150 -22.829 16.019 1.00 87.88 140 ALA A CA 1
ATOM 1112 C C . ALA A 1 140 ? -10.752 -24.123 15.442 1.00 87.88 140 ALA A C 1
ATOM 1114 O O . ALA A 1 140 ? -11.969 -24.299 15.448 1.00 87.88 140 ALA A O 1
ATOM 1115 N N . GLY A 1 141 ? -9.893 -25.051 15.007 1.00 82.31 141 GLY A N 1
ATOM 1116 C CA . GLY A 1 141 ? -10.287 -26.421 14.651 1.00 82.31 141 GLY A CA 1
ATOM 1117 C C . GLY A 1 141 ? -10.951 -26.585 13.280 1.00 82.31 141 GLY A C 1
ATOM 1118 O O . GLY A 1 141 ? -11.889 -27.369 13.171 1.00 82.31 141 GLY A O 1
ATOM 1119 N N . ASP A 1 142 ? -10.488 -25.852 12.263 1.00 75.06 142 ASP A N 1
ATOM 1120 C CA . ASP A 1 142 ? -10.983 -25.906 10.872 1.00 75.06 142 ASP A CA 1
ATOM 1121 C C . ASP A 1 142 ? -12.492 -25.631 10.712 1.00 75.06 142 ASP A C 1
ATOM 1123 O O . ASP A 1 142 ? -13.111 -26.001 9.714 1.00 75.06 142 ASP A O 1
ATOM 1127 N N . VAL A 1 143 ? -13.105 -24.949 11.683 1.00 80.19 143 VAL A N 1
ATOM 1128 C CA . VAL A 1 143 ? -14.510 -24.531 11.610 1.00 80.19 143 VAL A CA 1
ATOM 1129 C C . VAL A 1 143 ? -14.594 -23.202 10.854 1.00 80.19 143 VAL A C 1
ATOM 1131 O O . VAL A 1 143 ? -13.988 -22.232 11.297 1.00 80.19 143 VAL A O 1
ATOM 1134 N N . PRO A 1 144 ? -15.325 -23.081 9.737 1.00 73.12 144 PRO A N 1
ATOM 1135 C CA . PRO A 1 144 ? -15.466 -21.792 9.058 1.00 73.12 144 PRO A CA 1
ATOM 1136 C C . PRO A 1 144 ? -15.972 -20.697 10.018 1.00 73.12 144 PRO A C 1
ATOM 1138 O O . PRO A 1 144 ? -16.888 -20.956 10.801 1.00 73.12 144 PRO A O 1
ATOM 1141 N N . LEU A 1 145 ? -15.344 -19.512 9.972 1.00 64.44 145 LEU A N 1
ATOM 1142 C CA . LEU A 1 145 ? -15.769 -18.314 10.715 1.00 64.44 145 LEU A CA 1
ATOM 1143 C C . LEU A 1 145 ? -17.053 -17.714 10.134 1.00 64.44 145 LEU A C 1
ATOM 1145 O O . LEU A 1 145 ? -17.212 -17.756 8.892 1.00 64.44 145 LEU A O 1
#

Sequence (145 aa):
MERYVIADDVQIEDVSDEFSLFHVLSPQSPAVESNRILSVRRFPEAGWDIWIEAAQHGALLQELCSRWTLCDSDAAEVMRIEQGIPRWGRELTGEIIPIEANLEQRTIDYQKGCYIGQEVISRMKMSGQTNKRLCGLVSAGDVPL

Secondary structure (DSSP, 8-state):
-GGG-SSS-------TTTEEEEEEE-SS----S-S-EEEE-SSSS-EEEEEEEGGGHHHHHHHHHTTS----HHHHHHHHHHTT---BTTTB-TT--TTTTT-HHHH--SSS---TTHHHHHHHHHH---S--------SSS---

pLDDT: mean 90.74, std 5.69, range [64.44, 96.81]

Radius of gyration: 19.56 Å; chains: 1; bounding box: 36×55×48 Å

Foldseek 3Di:
DVVPPDPDDDDDDDCVQQKDKDKDQDPDFDPDPAPQWDFDPPDVGTMIIGIDTNVCVVVVVVVCVVPDPDDDPVNVVVRCLVRLNDDEPGNDDPVDDCVQSVNCVPPDDPPDDDDPPVVVVVVCVVVVDDPHHRDHDDDDPPDDD